Protein AF-A0A419W2T3-F1 (afdb_monomer_lite)

Foldseek 3Di:
DDLLVLLLVLLLVQCLVQNLVRDDLVSSCVSSVHDSVVNCVNAVDSLSSCLVSLVVLVVVLLVVVVVCVVVVDDDPLPLPPCPPNLSSLVSLVVCCVPVVVSSVVSQVVDPVSVVSVVVLVVPPVNVVSSVSSPVSVVVSVCVVVVPDDDD

Secondary structure (DSSP, 8-state):
--HHHHHHHHHHHHHHHHTTTT--HHHHHHHTT--HHHHHHH-S-HHHHHHHHHHHHHHHHHHHHHHHHHH----TTSSSS-HHHHHHHHHHHHHHHHSHHHHHHHHHH-HHHHHHHHHHHT-HHHHHHHHHHHHHHHHHHHHHTT-----

InterPro domains:
  IPR001647 DNA-binding HTH domain, TetR-type [PF00440] (7-51)
  IPR001647 DNA-binding HTH domain, TetR-type [PR00455] (7-20)
  IPR001647 DNA-binding HTH domain, TetR-type [PR00455] (28-51)
  IPR001647 DNA-binding HTH domain, TetR-type [PS50977] (1-61)
  IPR009057 Homedomain-like superfamily [SSF46689] (2-74)
  IPR050109 HTH-type, TetR-like transcriptional regulator [PTHR30328] (2-120)

Organism: NCBI:txid1261403

Sequence (151 aa):
METSQRIYDAAKHAFLKFGYHGTTIDKIARYAGSGKAMVHYYYKSKDELFKLIFKDYIMLLSDALNKHKAEKSHPINQGIEYPELYEIAWFIASEFKYNHELAIKTIRENKELTAIFLKSYNNPGWLENFQNIITAQLQAIFIRNNFKIQN

pLDDT: mean 85.43, std 15.06, range [43.88, 98.5]

Structure (mmCIF, N/CA/C/O backbone):
data_AF-A0A419W2T3-F1
#
_entry.id   AF-A0A419W2T3-F1
#
loop_
_atom_site.group_PDB
_atom_site.id
_atom_site.type_symbol
_atom_site.label_atom_id
_atom_site.label_alt_id
_atom_site.label_comp_id
_atom_site.label_asym_id
_atom_site.label_entity_id
_atom_site.label_seq_id
_atom_site.pdbx_PDB_ins_code
_atom_site.Cartn_x
_atom_site.Cartn_y
_atom_site.Cartn_z
_atom_site.occupancy
_atom_site.B_iso_or_equiv
_atom_site.auth_seq_id
_atom_site.auth_comp_id
_atom_site.auth_asym_id
_atom_site.auth_atom_id
_atom_site.pdbx_PDB_model_num
ATOM 1 N N . MET A 1 1 ? -5.250 -20.955 11.648 1.00 64.94 1 MET A N 1
ATOM 2 C CA . MET A 1 1 ? -4.764 -19.616 11.252 1.00 64.94 1 MET A CA 1
ATOM 3 C C . MET A 1 1 ? -5.335 -18.596 12.222 1.00 64.94 1 MET A C 1
ATOM 5 O O . MET A 1 1 ? -6.557 -18.518 12.344 1.00 64.94 1 MET A O 1
ATOM 9 N N . GLU A 1 2 ? -4.464 -17.896 12.950 1.00 90.62 2 GLU A N 1
ATOM 10 C CA . GLU A 1 2 ? -4.831 -16.924 13.991 1.00 90.62 2 GLU A CA 1
ATOM 11 C C . GLU A 1 2 ? -5.762 -15.823 13.459 1.00 90.62 2 GLU A C 1
ATOM 13 O O . GLU A 1 2 ? -5.642 -15.398 12.308 1.00 90.62 2 GLU A O 1
ATOM 18 N N . THR A 1 3 ? -6.699 -15.345 14.286 1.00 91.88 3 THR A N 1
ATOM 19 C CA . THR A 1 3 ? -7.690 -14.328 13.875 1.00 91.88 3 THR A CA 1
ATOM 20 C C . THR A 1 3 ? -7.029 -13.031 13.406 1.00 91.88 3 THR A C 1
ATOM 22 O O . THR A 1 3 ? -7.483 -12.451 12.422 1.00 91.88 3 THR A O 1
ATOM 25 N N . SER A 1 4 ? -5.933 -12.620 14.052 1.00 95.50 4 SER A N 1
ATOM 26 C CA . SER A 1 4 ? -5.131 -11.463 13.633 1.00 95.50 4 SER A CA 1
ATOM 27 C C . SER A 1 4 ? -4.630 -11.607 12.190 1.00 95.50 4 SER A C 1
ATOM 29 O O . SER A 1 4 ? -4.851 -10.725 11.364 1.00 95.50 4 SER A O 1
ATOM 31 N N . GLN A 1 5 ? -4.074 -12.774 11.842 1.00 96.62 5 GLN A N 1
ATOM 32 C CA . GLN A 1 5 ? -3.553 -13.040 10.499 1.00 96.62 5 GLN A CA 1
ATOM 33 C C . GLN A 1 5 ? -4.660 -13.006 9.437 1.00 96.62 5 GLN A C 1
ATOM 35 O O . GLN A 1 5 ? -4.488 -12.388 8.392 1.00 96.62 5 GLN A O 1
ATOM 40 N N . ARG A 1 6 ? -5.839 -13.585 9.717 1.00 97.06 6 ARG A N 1
ATOM 41 C CA . ARG A 1 6 ? -6.980 -13.502 8.782 1.00 97.06 6 ARG A CA 1
ATOM 42 C C . ARG A 1 6 ? -7.408 -12.057 8.520 1.00 97.06 6 ARG A C 1
ATOM 44 O O . ARG A 1 6 ? -7.788 -11.726 7.402 1.00 97.06 6 ARG A O 1
ATOM 51 N N . ILE A 1 7 ? -7.360 -11.205 9.544 1.00 98.06 7 ILE A N 1
ATOM 52 C CA . ILE A 1 7 ? -7.681 -9.776 9.426 1.00 98.06 7 ILE A CA 1
ATOM 53 C C . ILE A 1 7 ? -6.612 -9.051 8.608 1.00 98.06 7 ILE A C 1
ATOM 55 O O . ILE A 1 7 ? -6.961 -8.242 7.750 1.00 98.06 7 ILE A O 1
ATOM 59 N N . TYR A 1 8 ? -5.337 -9.374 8.829 1.00 98.00 8 TYR A N 1
ATOM 60 C CA . TYR A 1 8 ? -4.228 -8.842 8.045 1.00 98.00 8 TYR A CA 1
ATOM 61 C C . TYR A 1 8 ? -4.369 -9.171 6.557 1.00 98.00 8 TYR A C 1
ATOM 63 O O . TYR A 1 8 ? -4.350 -8.276 5.715 1.00 98.00 8 TYR A O 1
ATOM 71 N N . ASP A 1 9 ? -4.604 -10.441 6.229 1.00 97.31 9 ASP A N 1
ATOM 72 C CA . ASP A 1 9 ? -4.710 -10.896 4.841 1.00 97.31 9 ASP A CA 1
ATOM 73 C C . ASP A 1 9 ? -5.973 -10.358 4.155 1.00 97.31 9 ASP A C 1
ATOM 75 O O . ASP A 1 9 ? -5.941 -9.959 2.989 1.00 97.31 9 ASP A O 1
ATOM 79 N N . ALA A 1 10 ? -7.075 -10.241 4.899 1.00 97.81 10 ALA A N 1
ATOM 80 C CA . ALA A 1 10 ? -8.277 -9.559 4.435 1.00 97.81 10 ALA A CA 1
ATOM 81 C C . ALA A 1 10 ? -8.029 -8.071 4.139 1.00 97.81 10 ALA A C 1
ATOM 83 O O . ALA A 1 10 ? -8.552 -7.541 3.155 1.00 97.81 10 ALA A O 1
ATOM 84 N N . ALA A 1 11 ? -7.232 -7.392 4.969 1.00 98.31 11 ALA A N 1
ATOM 85 C CA . ALA A 1 11 ? -6.845 -6.005 4.749 1.00 98.31 11 ALA A CA 1
ATOM 86 C C . ALA A 1 11 ? -5.920 -5.861 3.534 1.00 98.31 11 ALA A C 1
ATOM 88 O O . ALA A 1 11 ? -6.180 -4.993 2.703 1.00 98.31 11 ALA A O 1
ATOM 89 N N . LYS A 1 12 ? -4.927 -6.746 3.366 1.00 97.75 12 LYS A N 1
ATOM 90 C CA . LYS A 1 12 ? -4.077 -6.816 2.163 1.00 97.75 12 LYS A CA 1
ATOM 91 C C . LYS A 1 12 ? -4.928 -6.912 0.898 1.00 97.75 12 LYS A C 1
ATOM 93 O O . LYS A 1 12 ? -4.815 -6.075 0.005 1.00 97.75 12 LYS A O 1
ATOM 98 N N . HIS A 1 13 ? -5.844 -7.883 0.862 1.00 96.31 13 HIS A N 1
ATOM 99 C CA . HIS A 1 13 ? -6.743 -8.075 -0.274 1.00 96.31 13 HIS A CA 1
ATOM 100 C C . HIS A 1 13 ? -7.617 -6.841 -0.538 1.00 96.31 13 HIS A C 1
ATOM 102 O O . HIS A 1 13 ? -7.764 -6.407 -1.680 1.00 96.31 13 HIS A O 1
ATOM 108 N N . ALA A 1 14 ? -8.196 -6.252 0.513 1.00 97.56 14 ALA A N 1
ATOM 109 C CA . ALA A 1 14 ? -9.035 -5.070 0.370 1.00 97.56 14 ALA A CA 1
ATOM 110 C C . ALA A 1 14 ? -8.245 -3.860 -0.155 1.00 97.56 14 ALA A C 1
ATOM 112 O O . ALA A 1 14 ? -8.727 -3.176 -1.057 1.00 97.56 14 ALA A O 1
ATOM 113 N N . PHE A 1 15 ? -7.038 -3.614 0.355 1.00 98.12 15 PHE A N 1
ATOM 114 C CA . PHE A 1 15 ? -6.213 -2.490 -0.080 1.00 98.12 15 PHE A CA 1
ATOM 115 C C . PHE A 1 15 ? -5.736 -2.637 -1.524 1.00 98.12 15 PHE A C 1
ATOM 117 O O . PHE A 1 15 ? -5.907 -1.690 -2.287 1.00 98.12 15 PHE A O 1
ATOM 124 N N . LEU A 1 16 ? -5.250 -3.812 -1.941 1.00 95.56 16 LEU A N 1
ATOM 125 C CA . LEU A 1 16 ? -4.871 -4.037 -3.344 1.00 95.56 16 LEU A CA 1
ATOM 126 C C . LEU A 1 16 ? -6.054 -3.832 -4.299 1.00 95.56 16 LEU A C 1
ATOM 128 O O . LEU A 1 16 ? -5.895 -3.283 -5.386 1.00 95.56 16 LEU A O 1
ATOM 132 N N . LYS A 1 17 ? -7.259 -4.235 -3.881 1.00 95.00 17 LYS A N 1
ATOM 133 C CA . LYS A 1 17 ? -8.453 -4.178 -4.729 1.00 95.00 17 LYS A CA 1
ATOM 134 C C . LYS A 1 17 ? -9.139 -2.812 -4.763 1.00 95.00 17 LYS A C 1
ATOM 136 O O . LYS A 1 17 ? -9.726 -2.454 -5.781 1.00 95.00 17 LYS A O 1
ATOM 141 N N . PHE A 1 18 ? -9.151 -2.082 -3.649 1.00 96.56 18 PHE A N 1
ATOM 142 C CA . PHE A 1 18 ? -9.974 -0.876 -3.486 1.00 96.56 18 PHE A CA 1
ATOM 143 C C . PHE A 1 18 ? -9.182 0.378 -3.095 1.00 96.56 18 PHE A C 1
ATOM 145 O O . PHE A 1 18 ? -9.785 1.442 -2.935 1.00 96.56 18 PHE A O 1
ATOM 152 N N . GLY A 1 19 ? -7.869 0.269 -2.896 1.00 97.75 19 GLY A N 1
ATOM 153 C CA . GLY A 1 19 ? -7.051 1.327 -2.312 1.00 97.75 19 GLY A CA 1
ATOM 154 C C . GLY A 1 19 ? -7.426 1.637 -0.859 1.00 97.75 19 GLY A C 1
ATOM 155 O O . GLY A 1 19 ? -8.340 1.042 -0.267 1.00 97.75 19 GLY A O 1
ATOM 156 N N . TYR A 1 20 ? -6.736 2.606 -0.263 1.00 98.50 20 TYR A N 1
ATOM 157 C CA . TYR A 1 20 ? -7.003 3.041 1.108 1.00 98.50 20 TYR A CA 1
ATOM 158 C C . TYR A 1 20 ? -8.397 3.657 1.277 1.00 98.50 20 TYR A C 1
ATOM 160 O O . TYR A 1 20 ? -9.134 3.307 2.210 1.00 98.50 20 TYR A O 1
ATOM 168 N N . HIS A 1 21 ? -8.787 4.563 0.375 1.00 97.88 21 HIS A N 1
ATOM 169 C CA . HIS A 1 21 ? -10.064 5.279 0.463 1.00 97.88 21 HIS A CA 1
ATOM 170 C C . HIS A 1 21 ? -11.271 4.371 0.204 1.00 97.88 21 HIS A C 1
ATOM 172 O O . HIS A 1 21 ? -12.287 4.505 0.883 1.00 97.88 21 HIS A O 1
ATOM 178 N N . GLY A 1 22 ? -11.153 3.397 -0.706 1.00 97.75 22 GLY A N 1
ATOM 179 C CA . GLY A 1 22 ? -12.216 2.428 -0.988 1.00 97.75 22 GLY A CA 1
ATOM 180 C C . GLY A 1 22 ? -12.333 1.297 0.042 1.00 97.75 22 GLY A C 1
ATOM 181 O O . GLY A 1 22 ? -13.231 0.453 -0.068 1.00 97.75 22 GLY A O 1
ATOM 182 N N . THR A 1 23 ? -11.455 1.257 1.048 1.00 98.31 23 THR A N 1
ATOM 183 C CA . THR A 1 23 ? -11.426 0.221 2.087 1.00 98.31 23 THR A CA 1
ATOM 184 C C . THR A 1 23 ? -11.978 0.737 3.418 1.00 98.31 23 THR A C 1
ATOM 186 O O . THR A 1 23 ? -11.645 1.830 3.881 1.00 98.31 23 THR A O 1
ATOM 189 N N . THR A 1 24 ? -12.817 -0.076 4.067 1.00 98.12 24 THR A N 1
ATOM 190 C CA . THR A 1 24 ? -13.401 0.197 5.391 1.00 98.12 24 THR A CA 1
ATOM 191 C C . THR A 1 24 ? -13.136 -0.967 6.344 1.00 98.12 24 THR A C 1
ATOM 193 O O . THR A 1 24 ? -12.985 -2.107 5.902 1.00 98.12 24 THR A O 1
ATOM 196 N N . ILE A 1 25 ? -13.135 -0.698 7.654 1.00 98.00 25 ILE A N 1
ATOM 197 C CA . ILE A 1 25 ? -13.020 -1.739 8.693 1.00 98.00 25 ILE A CA 1
ATOM 198 C C . ILE A 1 25 ? -14.102 -2.814 8.519 1.00 98.00 25 ILE A C 1
ATOM 200 O O . ILE A 1 25 ? -13.816 -3.998 8.632 1.00 98.00 25 ILE A O 1
ATOM 204 N N . ASP A 1 26 ? -15.320 -2.424 8.146 1.00 97.75 26 ASP A N 1
ATOM 205 C CA . ASP A 1 26 ? -16.426 -3.341 7.846 1.00 97.75 26 ASP A CA 1
ATOM 206 C C . ASP A 1 26 ? -16.104 -4.300 6.704 1.00 97.75 26 ASP A C 1
ATOM 208 O O . ASP A 1 26 ? -16.426 -5.486 6.758 1.00 97.75 26 ASP A O 1
ATOM 212 N N . LYS A 1 27 ? -15.490 -3.783 5.637 1.00 98.00 27 LYS A N 1
ATOM 213 C CA . LYS A 1 27 ? -15.091 -4.590 4.487 1.00 98.00 27 LYS A CA 1
ATOM 214 C C . LYS A 1 27 ? -14.009 -5.590 4.892 1.00 98.00 27 LYS A C 1
ATOM 216 O O . LYS A 1 27 ? -14.138 -6.764 4.561 1.00 98.00 27 LYS A O 1
ATOM 221 N N . ILE A 1 28 ? -13.018 -5.141 5.662 1.00 98.25 28 ILE A N 1
ATOM 222 C CA . ILE A 1 28 ? -11.948 -5.992 6.200 1.00 98.25 28 ILE A CA 1
ATOM 223 C C . ILE A 1 28 ? -12.536 -7.085 7.101 1.00 98.25 28 ILE A C 1
ATOM 225 O O . ILE A 1 28 ? -12.261 -8.260 6.892 1.00 98.25 28 ILE A O 1
ATOM 229 N N . ALA A 1 29 ? -13.402 -6.721 8.049 1.00 97.56 29 ALA A N 1
ATOM 230 C CA . ALA A 1 29 ? -14.050 -7.659 8.963 1.00 97.56 29 ALA A CA 1
ATOM 231 C C . ALA A 1 29 ? -14.841 -8.740 8.207 1.00 97.56 29 ALA A C 1
ATOM 233 O O .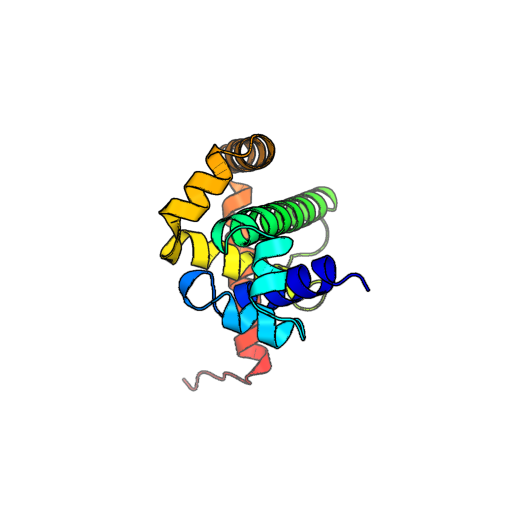 ALA A 1 29 ? -14.686 -9.928 8.487 1.00 97.56 29 ALA A O 1
ATOM 234 N N . ARG A 1 30 ? -15.623 -8.340 7.190 1.00 97.50 30 ARG A N 1
ATOM 235 C CA . ARG A 1 30 ? -16.368 -9.279 6.336 1.00 97.50 30 ARG A CA 1
ATOM 236 C C . ARG A 1 30 ? -15.449 -10.232 5.576 1.00 97.50 30 ARG A C 1
ATOM 238 O O . ARG A 1 30 ? -15.709 -11.428 5.588 1.00 97.50 30 ARG A O 1
ATOM 245 N N . TYR A 1 31 ? -14.378 -9.734 4.955 1.00 97.19 31 TYR A N 1
ATOM 246 C CA . TYR A 1 31 ? -13.415 -10.599 4.261 1.00 97.19 31 TYR A CA 1
ATOM 247 C C . TYR A 1 31 ? -12.659 -11.532 5.211 1.00 97.19 31 TYR A C 1
ATOM 249 O O . TYR A 1 31 ? -12.360 -12.661 4.839 1.00 97.19 31 TYR A O 1
ATOM 257 N N . ALA A 1 32 ? -12.402 -11.099 6.444 1.00 97.00 32 ALA A N 1
ATOM 258 C CA . ALA A 1 32 ? -11.717 -11.900 7.455 1.00 97.00 32 ALA A CA 1
ATOM 259 C C . ALA A 1 32 ? -12.609 -12.969 8.118 1.00 97.00 32 ALA A C 1
ATOM 261 O O . ALA A 1 32 ? -12.111 -13.748 8.939 1.00 97.00 32 ALA A O 1
ATOM 262 N N . GLY A 1 33 ? -13.922 -12.965 7.843 1.00 96.75 33 GLY A N 1
ATOM 263 C CA . GLY A 1 33 ? -14.897 -13.756 8.599 1.00 96.75 33 GLY A CA 1
ATOM 264 C C . GLY A 1 33 ? -14.873 -13.413 10.093 1.00 96.75 33 GLY A C 1
ATOM 265 O O . GLY A 1 33 ? -14.895 -14.305 10.936 1.00 96.75 33 GLY A O 1
ATOM 266 N N . SER A 1 34 ? -14.728 -12.125 10.422 1.00 95.75 34 SER A N 1
ATOM 267 C CA . SER A 1 34 ? -14.531 -11.624 11.786 1.00 95.75 34 SER A CA 1
ATOM 268 C C . SER A 1 34 ? -15.446 -10.429 12.089 1.00 95.75 34 SER A C 1
ATOM 270 O O . SER A 1 34 ? -16.098 -9.877 11.204 1.00 95.75 34 SER A O 1
ATOM 272 N N . GLY A 1 35 ? -15.509 -10.013 13.355 1.00 95.50 35 GLY A N 1
ATOM 273 C CA . GLY A 1 35 ? -16.260 -8.830 13.789 1.00 95.50 35 GLY A CA 1
ATOM 274 C C . GLY A 1 35 ? -15.409 -7.555 13.779 1.00 95.50 35 GLY A C 1
ATOM 275 O O . GLY A 1 35 ? -14.205 -7.612 14.019 1.00 95.50 35 GLY A O 1
ATOM 276 N N . LYS A 1 36 ? -16.030 -6.378 13.591 1.00 96.12 36 LYS A N 1
ATOM 277 C CA . LYS A 1 36 ? -15.328 -5.073 13.662 1.00 96.12 36 LYS A CA 1
ATOM 278 C C . LYS A 1 36 ? -14.572 -4.885 14.980 1.00 96.12 36 LYS A C 1
ATOM 280 O O . LYS A 1 36 ? -13.467 -4.358 14.982 1.00 96.12 36 LYS A O 1
ATOM 285 N N . ALA A 1 37 ? -15.159 -5.352 16.086 1.00 96.12 37 ALA A N 1
ATOM 286 C CA . ALA A 1 37 ? -14.537 -5.309 17.406 1.00 96.12 37 ALA A CA 1
ATOM 287 C C . ALA A 1 37 ? -13.206 -6.075 17.438 1.00 96.12 37 ALA A C 1
ATOM 289 O O . ALA A 1 37 ? -12.239 -5.581 18.002 1.00 96.12 37 ALA A O 1
ATOM 290 N N . MET A 1 38 ? -13.123 -7.229 16.765 1.00 96.19 38 MET A N 1
ATOM 291 C CA . MET A 1 38 ? -11.875 -7.991 16.661 1.00 96.19 38 MET A CA 1
ATOM 292 C C . MET A 1 38 ? -10.855 -7.296 15.760 1.00 96.19 38 MET A C 1
ATOM 294 O O . MET A 1 38 ? -9.664 -7.354 16.046 1.00 96.19 38 MET A O 1
ATOM 298 N N . VAL A 1 39 ? -11.297 -6.609 14.699 1.00 96.12 39 VAL A N 1
ATOM 299 C CA . VAL A 1 39 ? -10.390 -5.779 13.890 1.00 96.12 39 VAL A CA 1
ATOM 300 C C . VAL A 1 39 ? -9.768 -4.691 14.755 1.00 96.12 39 VAL A C 1
ATOM 302 O O . VAL A 1 39 ? -8.548 -4.617 14.798 1.00 96.12 39 VAL A O 1
ATOM 305 N N . HIS A 1 40 ? -10.576 -3.936 15.507 1.00 95.50 40 HIS A N 1
ATOM 306 C CA . HIS A 1 40 ? -10.076 -2.910 16.429 1.00 95.50 40 HIS A CA 1
ATOM 307 C C . HIS A 1 40 ? -9.227 -3.471 17.575 1.00 95.50 40 HIS A C 1
ATOM 309 O O . HIS A 1 40 ? -8.303 -2.800 18.028 1.00 95.50 40 HIS A O 1
ATOM 315 N N . TYR A 1 41 ? -9.525 -4.690 18.033 1.00 95.56 41 TYR A N 1
ATOM 316 C CA . TYR A 1 41 ? -8.748 -5.374 19.063 1.00 95.56 41 TYR A CA 1
ATOM 317 C C . TYR A 1 41 ? -7.313 -5.661 18.601 1.00 95.56 41 TYR A C 1
ATOM 319 O O . TYR A 1 41 ? -6.373 -5.389 19.343 1.00 95.56 41 TYR A O 1
ATOM 327 N N . TYR A 1 42 ? -7.131 -6.182 17.382 1.00 96.19 42 TYR A N 1
ATOM 328 C CA . TYR A 1 42 ? -5.798 -6.501 16.855 1.00 96.19 42 TYR A CA 1
ATOM 329 C C . TYR A 1 42 ? -5.096 -5.307 16.202 1.00 96.19 42 TYR A C 1
ATOM 331 O O . TYR A 1 42 ? -3.872 -5.213 16.251 1.00 96.19 42 TYR A O 1
ATOM 339 N N . TYR A 1 43 ? -5.859 -4.395 15.604 1.00 95.19 43 TYR A N 1
ATOM 340 C CA . TYR A 1 43 ? -5.346 -3.244 14.875 1.00 95.19 43 TYR A CA 1
ATOM 341 C C . TYR A 1 43 ? -6.189 -2.015 15.194 1.00 95.19 43 TYR A C 1
ATOM 343 O O . TYR A 1 43 ? -7.366 -1.950 14.837 1.00 95.19 43 TYR A O 1
ATOM 351 N N . LYS A 1 44 ? -5.603 -1.007 15.848 1.00 93.00 44 LYS A N 1
ATOM 352 C CA . LYS A 1 44 ? -6.396 0.067 16.468 1.00 93.00 44 LYS A CA 1
ATOM 353 C C . LYS A 1 44 ? -7.180 0.872 15.436 1.00 93.00 44 LYS A C 1
ATOM 355 O O . LYS A 1 44 ? -8.289 1.330 15.718 1.00 93.00 44 LYS A O 1
ATOM 360 N N . SER A 1 45 ? -6.627 1.030 14.234 1.00 96.38 45 SER A N 1
ATOM 361 C CA . SER A 1 45 ? -7.244 1.791 13.150 1.00 96.38 45 SER A CA 1
ATOM 362 C C . SER A 1 45 ? -6.933 1.224 11.763 1.00 96.38 45 SER A C 1
ATOM 364 O O . SER A 1 45 ? -6.010 0.428 11.570 1.00 96.38 45 SER A O 1
ATOM 366 N N . LYS A 1 46 ? -7.700 1.688 10.766 1.00 97.50 46 LYS A N 1
ATOM 367 C CA . LYS A 1 46 ? -7.421 1.424 9.349 1.00 97.50 46 LYS A CA 1
ATOM 368 C C . LYS A 1 46 ? -6.053 1.986 8.945 1.00 97.50 46 LYS A C 1
ATOM 370 O O . LYS A 1 46 ? -5.355 1.347 8.169 1.00 97.50 46 LYS A O 1
ATOM 375 N N . ASP A 1 47 ? -5.672 3.141 9.485 1.00 98.19 47 ASP A N 1
ATOM 376 C CA . ASP A 1 47 ? -4.385 3.794 9.240 1.00 98.19 47 ASP A CA 1
ATOM 377 C C . ASP A 1 47 ? -3.213 2.947 9.738 1.00 98.19 47 ASP A C 1
ATOM 379 O O . ASP A 1 47 ? -2.220 2.823 9.031 1.00 98.19 47 ASP A O 1
ATOM 383 N N . GLU A 1 48 ? -3.310 2.347 10.931 1.00 96.38 48 GLU A N 1
ATOM 384 C CA . GLU A 1 48 ? -2.263 1.447 11.435 1.00 96.38 48 GLU A CA 1
ATOM 385 C C . GLU A 1 48 ? -2.121 0.208 10.545 1.00 96.38 48 GLU A C 1
ATOM 387 O O . GLU A 1 48 ? -1.005 -0.143 10.166 1.00 96.38 48 GLU A O 1
ATOM 392 N N . LEU A 1 49 ? -3.241 -0.401 10.139 1.00 97.00 49 LEU A N 1
ATOM 393 C CA . LEU A 1 49 ? -3.236 -1.507 9.175 1.00 97.00 49 LEU A CA 1
ATOM 394 C C . LEU A 1 49 ? -2.601 -1.107 7.844 1.00 97.00 49 LEU A C 1
ATOM 396 O O . LEU A 1 49 ? -1.763 -1.834 7.316 1.00 97.00 49 LEU A O 1
ATOM 400 N N . PHE A 1 50 ? -2.986 0.054 7.317 1.00 98.50 50 PHE A N 1
ATOM 401 C CA . PHE A 1 50 ? -2.430 0.584 6.081 1.00 98.50 50 PHE A CA 1
ATOM 402 C C . PHE A 1 50 ? -0.921 0.787 6.204 1.00 98.50 50 PHE A C 1
ATOM 404 O O . PHE A 1 50 ? -0.186 0.315 5.349 1.00 98.50 50 PHE A O 1
ATOM 411 N N . LYS A 1 51 ? -0.445 1.432 7.275 1.00 98.06 51 LYS A N 1
ATOM 412 C CA . LYS A 1 51 ? 0.986 1.684 7.500 1.00 98.06 51 LYS A CA 1
ATOM 413 C C . LYS A 1 51 ? 1.808 0.398 7.491 1.00 98.06 51 LYS A C 1
ATOM 415 O O . LYS A 1 51 ? 2.870 0.368 6.874 1.00 98.06 51 LYS A O 1
ATOM 420 N N . LEU A 1 52 ? 1.318 -0.646 8.163 1.00 97.38 52 LEU A N 1
ATOM 421 C CA . LEU A 1 52 ? 1.971 -1.956 8.215 1.00 97.38 52 LEU A CA 1
ATOM 422 C C . LEU A 1 52 ? 2.033 -2.598 6.824 1.00 97.38 52 LEU A C 1
ATOM 424 O O . LEU A 1 52 ? 3.113 -2.920 6.340 1.00 97.38 52 LEU A O 1
ATOM 428 N N . ILE A 1 53 ? 0.891 -2.692 6.143 1.00 98.06 53 ILE A N 1
ATOM 429 C CA . ILE A 1 53 ? 0.793 -3.350 4.833 1.00 98.06 53 ILE A CA 1
ATOM 430 C C . ILE A 1 53 ? 1.556 -2.575 3.754 1.00 98.06 53 ILE A C 1
ATOM 432 O O . ILE A 1 53 ? 2.252 -3.164 2.931 1.00 98.06 53 ILE A O 1
ATOM 436 N N . PHE A 1 54 ? 1.465 -1.245 3.765 1.00 97.94 54 PHE A N 1
ATOM 437 C CA . PHE A 1 54 ? 2.180 -0.380 2.832 1.00 97.94 54 PHE A CA 1
ATOM 438 C C . PHE A 1 54 ? 3.696 -0.519 2.997 1.00 97.94 54 PHE A C 1
ATOM 440 O O . PHE A 1 54 ? 4.417 -0.584 2.000 1.00 97.94 54 PHE A O 1
ATOM 447 N N . LYS A 1 55 ? 4.179 -0.635 4.243 1.00 97.25 55 LYS A N 1
ATOM 448 C CA . LYS A 1 55 ? 5.586 -0.930 4.529 1.00 97.25 55 LYS A CA 1
ATOM 449 C C . LYS A 1 55 ? 6.002 -2.268 3.915 1.00 97.25 55 LYS A C 1
ATOM 451 O O . LYS A 1 55 ? 6.975 -2.300 3.163 1.00 97.25 55 LYS A O 1
ATOM 456 N N . ASP A 1 56 ? 5.260 -3.334 4.202 1.00 96.31 56 ASP A N 1
ATOM 457 C CA . ASP A 1 56 ? 5.564 -4.683 3.713 1.00 96.31 56 ASP A CA 1
ATOM 458 C C . ASP A 1 56 ? 5.601 -4.739 2.180 1.00 96.31 56 ASP A C 1
ATOM 460 O O . ASP A 1 56 ? 6.494 -5.347 1.592 1.00 96.31 56 ASP A O 1
ATOM 464 N N . TYR A 1 57 ? 4.675 -4.047 1.517 1.00 95.88 57 TYR A N 1
ATOM 465 C CA . TYR A 1 57 ? 4.635 -3.954 0.061 1.00 95.88 57 TYR A CA 1
ATOM 466 C C . TYR A 1 57 ? 5.808 -3.181 -0.538 1.00 95.88 57 TYR A C 1
ATOM 468 O O . TYR A 1 57 ? 6.374 -3.627 -1.537 1.00 95.88 57 TYR A O 1
ATOM 476 N N . ILE A 1 58 ? 6.217 -2.061 0.065 1.00 94.06 58 ILE A N 1
ATOM 477 C CA . ILE A 1 58 ? 7.417 -1.343 -0.384 1.00 94.06 58 ILE A CA 1
ATOM 478 C C . ILE A 1 58 ? 8.659 -2.221 -0.221 1.00 94.06 58 ILE A C 1
ATOM 480 O O . ILE A 1 58 ? 9.495 -2.254 -1.123 1.00 94.06 58 ILE A O 1
ATOM 484 N N . MET A 1 59 ? 8.783 -2.934 0.901 1.00 92.50 59 MET A N 1
ATOM 485 C CA . MET A 1 59 ? 9.905 -3.843 1.139 1.00 92.50 59 MET A CA 1
ATOM 486 C C . MET A 1 59 ? 9.945 -4.961 0.096 1.00 92.50 59 MET A C 1
ATOM 488 O O . MET A 1 59 ? 10.973 -5.148 -0.551 1.00 92.50 59 MET A O 1
ATOM 492 N N . LEU A 1 60 ? 8.814 -5.633 -0.141 1.00 90.75 60 LEU A N 1
ATOM 493 C CA . LEU A 1 60 ? 8.721 -6.709 -1.127 1.00 90.75 60 LEU A CA 1
ATOM 494 C C . LEU A 1 60 ? 9.081 -6.225 -2.539 1.00 90.75 60 LEU A C 1
ATOM 496 O O . LEU A 1 60 ? 9.855 -6.876 -3.243 1.00 90.75 60 LEU A O 1
ATOM 500 N N . LEU A 1 61 ? 8.560 -5.062 -2.941 1.00 88.44 61 LEU A N 1
ATOM 501 C CA . LEU A 1 61 ? 8.866 -4.469 -4.240 1.00 88.44 61 LEU A CA 1
ATOM 502 C C . LEU A 1 61 ? 10.345 -4.071 -4.351 1.00 88.44 61 LEU A C 1
ATOM 504 O O . LEU A 1 61 ? 10.979 -4.327 -5.372 1.00 88.44 61 LEU A O 1
ATOM 508 N N . SER A 1 62 ? 10.905 -3.461 -3.304 1.00 87.19 62 SER A N 1
ATOM 509 C CA . SER A 1 62 ? 12.321 -3.089 -3.241 1.00 87.19 62 SER A CA 1
ATOM 510 C C . SER A 1 62 ? 13.225 -4.314 -3.384 1.00 87.19 62 SER A C 1
ATOM 512 O O . SER A 1 62 ? 14.166 -4.297 -4.178 1.00 87.19 62 SER A O 1
ATOM 514 N N . ASP A 1 63 ? 12.929 -5.394 -2.664 1.00 86.12 63 ASP A N 1
ATOM 515 C CA . ASP A 1 63 ? 13.716 -6.625 -2.711 1.00 86.12 63 ASP A CA 1
ATOM 516 C C . ASP A 1 63 ? 13.661 -7.284 -4.089 1.00 86.12 63 ASP A C 1
ATOM 518 O O . ASP A 1 63 ? 14.701 -7.678 -4.621 1.00 86.12 63 ASP A O 1
ATOM 522 N N . ALA A 1 64 ? 12.478 -7.346 -4.705 1.00 82.75 64 ALA A N 1
ATOM 523 C CA . ALA A 1 64 ? 12.324 -7.863 -6.062 1.00 82.75 64 ALA A CA 1
ATOM 524 C C . ALA A 1 64 ? 13.122 -7.035 -7.085 1.00 82.75 64 ALA A C 1
ATOM 526 O O . ALA A 1 64 ? 13.856 -7.587 -7.907 1.00 82.75 64 ALA A O 1
ATOM 527 N N . LEU A 1 65 ? 13.046 -5.704 -6.995 1.00 79.19 65 LEU A N 1
ATOM 528 C CA . LEU A 1 65 ? 13.795 -4.796 -7.866 1.00 79.19 65 LEU A CA 1
ATOM 529 C C . LEU A 1 65 ? 15.314 -4.922 -7.690 1.00 79.19 65 LEU A C 1
ATOM 531 O O . LEU A 1 65 ? 16.059 -4.824 -8.668 1.00 79.19 65 LEU A O 1
ATOM 535 N N . ASN A 1 66 ? 15.785 -5.139 -6.461 1.00 78.56 66 ASN A N 1
ATOM 536 C CA . ASN A 1 66 ? 17.206 -5.320 -6.176 1.00 78.56 66 ASN A CA 1
ATOM 537 C C . ASN A 1 66 ? 17.730 -6.673 -6.685 1.00 78.56 66 ASN A C 1
ATOM 539 O O . ASN A 1 66 ? 18.823 -6.712 -7.252 1.00 78.56 66 ASN A O 1
ATOM 543 N N . LYS A 1 67 ? 16.952 -7.757 -6.548 1.00 74.56 67 LYS A N 1
ATOM 544 C CA . LYS A 1 67 ? 17.305 -9.086 -7.085 1.00 74.56 67 LYS A CA 1
ATOM 545 C C . LYS A 1 67 ? 17.430 -9.071 -8.610 1.00 74.56 67 LYS A C 1
ATOM 547 O O . LYS A 1 67 ? 18.469 -9.465 -9.131 1.00 74.56 67 LYS A O 1
ATOM 552 N N . HIS A 1 68 ? 16.461 -8.480 -9.315 1.00 67.62 68 HIS A N 1
ATOM 553 C CA . HIS A 1 68 ? 16.531 -8.334 -10.776 1.00 67.62 68 HIS A CA 1
ATOM 554 C C . HIS A 1 68 ? 17.779 -7.569 -11.251 1.00 67.62 68 HIS A C 1
ATOM 556 O O . HIS A 1 68 ? 18.373 -7.924 -12.269 1.00 67.62 68 HIS A O 1
ATOM 562 N N . LYS A 1 69 ? 18.222 -6.534 -10.518 1.00 65.31 69 LYS A N 1
ATOM 563 C CA . LYS A 1 69 ? 19.470 -5.816 -10.849 1.00 65.31 69 LYS A CA 1
ATOM 564 C C . LYS A 1 69 ? 20.714 -6.697 -10.698 1.00 65.31 69 LYS A C 1
ATOM 566 O O . LYS A 1 69 ? 21.640 -6.561 -11.496 1.00 65.31 69 LYS A O 1
ATOM 571 N N . ALA A 1 70 ? 20.753 -7.557 -9.680 1.00 58.47 70 ALA A N 1
ATOM 572 C CA . ALA A 1 70 ? 21.903 -8.414 -9.394 1.00 58.47 70 ALA A CA 1
ATOM 573 C C . ALA A 1 70 ? 22.086 -9.526 -10.440 1.00 58.47 70 ALA A C 1
ATOM 575 O O . ALA A 1 70 ? 23.215 -9.915 -10.728 1.00 58.47 70 ALA A O 1
ATOM 576 N N . GLU A 1 71 ? 20.994 -9.998 -11.041 1.00 56.47 71 GLU A N 1
ATOM 577 C CA . GLU A 1 71 ? 21.015 -11.174 -11.914 1.00 56.47 71 GLU A CA 1
ATOM 578 C C . GLU A 1 71 ? 21.308 -10.857 -13.393 1.00 56.47 71 GLU A C 1
ATOM 580 O O . GLU A 1 71 ? 21.605 -11.783 -14.145 1.00 56.47 71 GLU A O 1
ATOM 585 N N . LYS A 1 72 ? 21.284 -9.579 -13.830 1.00 51.03 72 LYS A N 1
ATOM 586 C CA . LYS A 1 72 ? 21.560 -9.100 -15.218 1.00 51.03 72 LYS A CA 1
ATOM 587 C C . LYS A 1 72 ? 20.910 -9.913 -16.357 1.00 51.03 72 LYS A C 1
ATOM 589 O O . LYS A 1 72 ? 21.270 -9.761 -17.523 1.00 51.03 72 LYS A O 1
ATOM 594 N N . SER A 1 73 ? 19.944 -10.759 -16.046 1.00 45.94 73 SER A N 1
ATOM 595 C CA . SER A 1 73 ? 19.335 -11.714 -16.952 1.00 45.94 73 SER A CA 1
ATOM 596 C C . SER A 1 73 ? 17.851 -11.724 -16.635 1.00 45.94 73 SER A C 1
ATOM 598 O O . SER A 1 73 ? 17.463 -11.824 -15.478 1.00 45.94 73 SER A O 1
ATOM 600 N N . HIS A 1 74 ? 17.044 -11.602 -17.682 1.00 43.88 74 HIS A N 1
ATOM 601 C CA . HIS A 1 74 ? 15.583 -11.511 -17.681 1.00 43.88 74 HIS A CA 1
ATOM 602 C C . HIS A 1 74 ? 15.024 -10.087 -17.522 1.00 43.88 74 HIS A C 1
ATOM 604 O O . HIS A 1 74 ? 15.035 -9.513 -16.431 1.00 43.88 74 HIS A O 1
ATOM 610 N N . PRO A 1 75 ? 14.490 -9.490 -18.609 1.00 49.44 75 PRO A N 1
ATOM 611 C CA . PRO A 1 75 ? 13.625 -8.330 -18.465 1.00 49.44 75 PRO A CA 1
ATOM 612 C C . PRO A 1 75 ? 12.411 -8.714 -17.608 1.00 49.44 75 PRO A C 1
ATOM 614 O O . PRO A 1 75 ? 11.863 -9.804 -17.774 1.00 49.44 75 PRO A O 1
ATOM 617 N N . ILE A 1 76 ? 11.902 -7.778 -16.798 1.00 53.25 76 ILE A N 1
ATOM 618 C CA . ILE A 1 76 ? 10.624 -7.889 -16.049 1.00 53.25 76 ILE A CA 1
ATOM 619 C C . ILE A 1 76 ? 9.400 -8.050 -17.009 1.00 53.25 76 ILE A C 1
ATOM 621 O O . ILE A 1 76 ? 8.236 -8.026 -16.615 1.00 53.25 76 ILE A O 1
ATOM 625 N N . ASN A 1 77 ? 9.656 -8.267 -18.302 1.00 46.88 77 ASN A N 1
ATOM 626 C CA . ASN A 1 77 ? 8.705 -8.359 -19.402 1.00 46.88 77 ASN A CA 1
ATOM 627 C C . ASN A 1 77 ? 8.160 -9.777 -19.646 1.00 46.88 77 ASN A C 1
ATOM 629 O O . ASN A 1 77 ? 7.348 -9.942 -20.551 1.00 46.88 77 ASN A O 1
ATOM 633 N N . GLN A 1 78 ? 8.552 -10.802 -18.879 1.00 51.00 78 GLN A N 1
ATOM 634 C CA . GLN A 1 78 ? 7.972 -12.149 -19.029 1.00 51.00 78 GLN A CA 1
ATOM 635 C C . GLN A 1 78 ? 6.703 -12.391 -18.195 1.00 51.00 78 GLN A C 1
ATOM 637 O O . GLN A 1 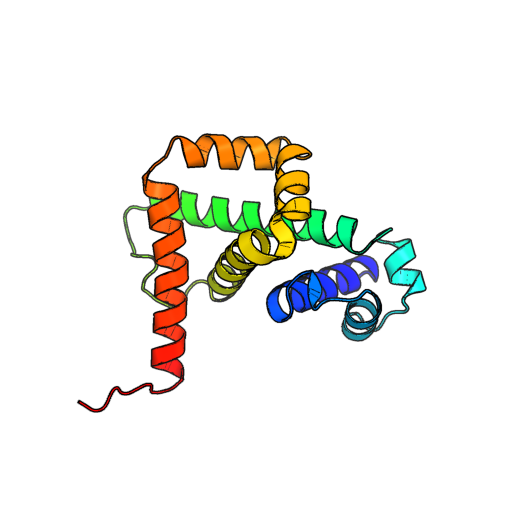78 ? 6.362 -13.538 -17.945 1.00 51.00 78 GLN A O 1
ATOM 642 N N . GLY A 1 79 ? 5.984 -11.332 -17.792 1.00 45.81 79 GLY A N 1
ATOM 643 C CA . GLY A 1 79 ? 4.520 -11.286 -17.592 1.00 45.81 79 GLY A CA 1
ATOM 644 C C . GLY A 1 79 ? 3.827 -12.303 -16.666 1.00 45.81 79 GLY A C 1
ATOM 645 O O . GLY A 1 79 ? 2.602 -12.255 -16.541 1.00 45.81 79 GLY A O 1
ATOM 646 N N . ILE A 1 80 ? 4.550 -13.233 -16.042 1.00 46.06 80 ILE A N 1
ATOM 647 C CA . ILE A 1 80 ? 3.981 -14.431 -15.406 1.00 46.06 80 ILE A CA 1
ATOM 648 C C . ILE A 1 80 ? 4.664 -14.743 -14.068 1.00 46.06 80 ILE A C 1
ATOM 650 O O . ILE A 1 80 ? 4.024 -15.322 -13.198 1.00 46.06 80 ILE A O 1
ATOM 654 N N . GLU A 1 81 ? 5.911 -14.318 -13.847 1.00 54.97 81 GLU A N 1
ATOM 655 C CA . GLU A 1 81 ? 6.686 -14.812 -12.699 1.00 54.97 81 GLU A CA 1
ATOM 656 C C . GLU A 1 81 ? 6.211 -14.254 -11.341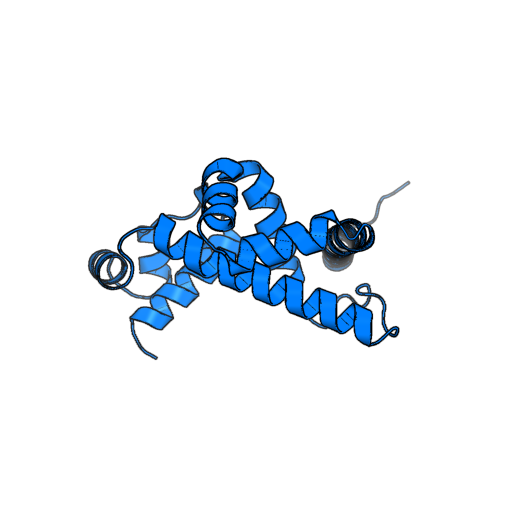 1.00 54.97 81 GLU A C 1
ATOM 658 O O . GLU A 1 81 ? 6.306 -14.949 -10.334 1.00 54.97 81 GLU A O 1
ATOM 663 N N . TYR A 1 82 ? 5.596 -13.060 -11.305 1.00 60.00 82 TYR A N 1
ATOM 664 C CA . TYR A 1 82 ? 5.100 -12.451 -10.058 1.00 60.00 82 TYR A CA 1
ATOM 665 C C . TYR A 1 82 ? 3.855 -11.557 -10.258 1.00 60.00 82 TYR A C 1
ATOM 667 O O . TYR A 1 82 ? 3.958 -10.329 -10.207 1.00 60.00 82 TYR A O 1
ATOM 675 N N . PRO A 1 83 ? 2.647 -12.120 -10.461 1.00 67.31 83 PRO A N 1
ATOM 676 C CA . PRO A 1 83 ? 1.418 -11.332 -10.626 1.00 67.31 83 PRO A CA 1
ATOM 677 C C . PRO A 1 83 ? 1.135 -10.378 -9.451 1.00 67.31 83 PRO A C 1
ATOM 679 O O . PRO A 1 83 ? 0.648 -9.271 -9.673 1.00 67.31 83 PRO A O 1
ATOM 682 N N . GLU A 1 84 ? 1.506 -10.760 -8.224 1.00 77.69 84 GLU A N 1
ATOM 683 C CA . GLU A 1 84 ? 1.339 -9.921 -7.027 1.00 77.69 84 GLU A CA 1
ATOM 684 C C . GLU A 1 84 ? 2.216 -8.653 -7.071 1.00 77.69 84 GLU A C 1
ATOM 686 O O . GLU A 1 84 ? 1.782 -7.597 -6.614 1.00 77.69 84 GLU A O 1
ATOM 691 N N . LEU A 1 85 ? 3.414 -8.699 -7.676 1.00 82.06 85 LEU A N 1
ATOM 692 C CA . LEU A 1 85 ? 4.302 -7.527 -7.748 1.00 82.06 85 LEU A CA 1
ATOM 693 C C . LEU A 1 85 ? 3.712 -6.402 -8.600 1.00 82.06 85 LEU A C 1
ATOM 695 O O . LEU A 1 85 ? 3.888 -5.229 -8.270 1.00 82.06 85 LEU A O 1
ATOM 699 N N . TYR A 1 86 ? 2.992 -6.745 -9.669 1.00 83.06 86 TYR A N 1
ATOM 700 C CA . TYR A 1 86 ? 2.308 -5.759 -10.500 1.00 83.06 86 TYR A CA 1
ATOM 701 C C . TYR A 1 86 ? 1.177 -5.070 -9.729 1.00 83.06 86 TYR A C 1
ATOM 703 O O . TYR A 1 86 ? 1.085 -3.844 -9.727 1.00 83.06 86 TYR A O 1
ATOM 711 N N . GLU A 1 87 ? 0.348 -5.841 -9.018 1.00 86.62 87 GLU A N 1
ATOM 712 C CA . GLU A 1 87 ? -0.717 -5.282 -8.176 1.00 86.62 87 GLU A CA 1
ATOM 713 C C . GLU A 1 87 ? -0.150 -4.376 -7.083 1.00 86.62 87 GLU A C 1
ATOM 715 O O . GLU A 1 87 ? -0.672 -3.286 -6.857 1.00 86.62 87 GLU A O 1
ATOM 720 N N . ILE A 1 88 ? 0.962 -4.776 -6.465 1.00 92.19 88 ILE A N 1
ATOM 721 C CA . ILE A 1 88 ? 1.656 -3.982 -5.451 1.00 92.19 88 ILE A CA 1
ATOM 722 C C . ILE A 1 88 ? 2.225 -2.687 -6.032 1.00 92.19 88 ILE A C 1
ATOM 724 O O . ILE A 1 88 ? 2.041 -1.625 -5.439 1.00 92.19 88 ILE A O 1
ATOM 728 N N . ALA A 1 89 ? 2.909 -2.742 -7.176 1.00 90.44 89 ALA A N 1
ATOM 729 C CA . ALA A 1 89 ? 3.480 -1.551 -7.799 1.00 90.44 89 ALA A CA 1
ATOM 730 C C . ALA A 1 89 ? 2.386 -0.552 -8.197 1.00 90.44 89 ALA A C 1
ATOM 732 O O . 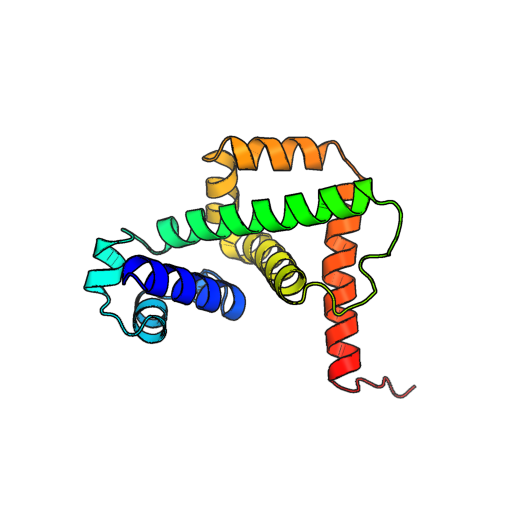ALA A 1 89 ? 2.509 0.644 -7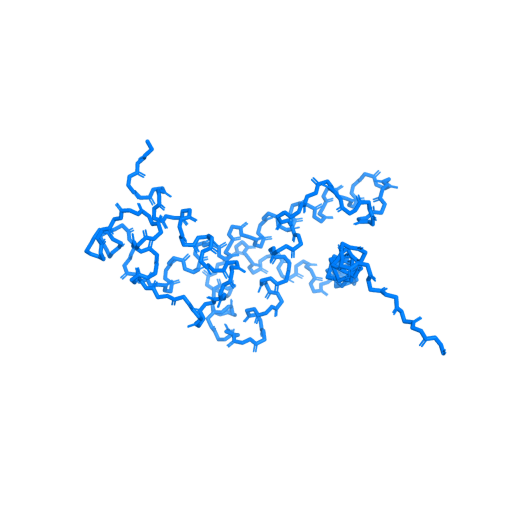.918 1.00 90.44 89 ALA A O 1
ATOM 733 N N . TRP A 1 90 ? 1.285 -1.045 -8.773 1.00 90.69 90 TRP A N 1
ATOM 734 C CA . TRP A 1 90 ? 0.124 -0.220 -9.096 1.00 90.69 90 TRP A CA 1
ATOM 735 C C . TRP A 1 90 ? -0.532 0.366 -7.853 1.00 90.69 90 TRP A C 1
ATOM 737 O O . TRP A 1 90 ? -0.834 1.559 -7.820 1.00 90.69 90 TRP A O 1
ATOM 747 N N . PHE A 1 91 ? -0.711 -0.448 -6.812 1.00 95.12 91 PHE A N 1
ATOM 748 C CA . PHE A 1 91 ? -1.221 0.004 -5.527 1.00 95.12 91 PHE A CA 1
ATOM 749 C C . PHE A 1 91 ? -0.346 1.131 -4.970 1.00 95.12 91 PHE A C 1
ATOM 751 O O . PHE A 1 91 ? -0.859 2.221 -4.738 1.00 95.12 91 PHE A O 1
ATOM 758 N N . ILE A 1 92 ? 0.972 0.939 -4.870 1.00 94.75 92 ILE A N 1
ATOM 759 C CA . ILE A 1 92 ? 1.909 1.960 -4.381 1.00 94.75 92 ILE A CA 1
ATOM 760 C C . ILE A 1 92 ? 1.802 3.250 -5.205 1.00 94.75 92 ILE A C 1
ATOM 762 O O . ILE A 1 92 ? 1.673 4.332 -4.630 1.00 94.75 92 ILE A O 1
ATOM 766 N N . ALA A 1 93 ? 1.795 3.154 -6.539 1.00 92.19 93 ALA A N 1
ATOM 767 C CA . ALA A 1 93 ? 1.636 4.317 -7.413 1.00 92.19 93 ALA A CA 1
ATOM 768 C C . ALA A 1 93 ? 0.304 5.047 -7.168 1.00 92.19 93 ALA A C 1
ATOM 770 O O . ALA A 1 93 ? 0.261 6.278 -7.096 1.00 92.19 93 ALA A O 1
ATOM 771 N N . SER A 1 94 ? -0.785 4.294 -7.011 1.00 94.50 94 SER A N 1
ATOM 772 C CA . SER A 1 94 ? -2.114 4.845 -6.757 1.00 94.50 94 SER A CA 1
ATOM 773 C C . SER A 1 94 ? -2.212 5.513 -5.383 1.00 94.50 94 SER A C 1
ATOM 775 O O . SER A 1 94 ? -2.775 6.599 -5.279 1.00 94.50 94 SER A O 1
ATOM 777 N N . GLU A 1 95 ? -1.597 4.945 -4.347 1.00 96.94 95 GLU A N 1
ATOM 778 C CA . GLU A 1 95 ? -1.608 5.508 -2.996 1.00 96.94 95 GLU A CA 1
ATOM 779 C C . GLU A 1 95 ? -0.764 6.783 -2.913 1.00 96.94 95 GLU A C 1
ATOM 781 O O . GLU A 1 95 ? -1.169 7.740 -2.257 1.00 96.94 95 GLU A O 1
ATOM 786 N N . PHE A 1 96 ? 0.336 6.878 -3.667 1.00 94.31 96 PHE A N 1
ATOM 787 C CA . PHE A 1 96 ? 1.048 8.148 -3.834 1.00 94.31 96 PHE A CA 1
ATOM 788 C C . PHE A 1 96 ? 0.223 9.228 -4.530 1.00 94.31 96 PHE A C 1
ATOM 790 O O . PHE A 1 96 ? 0.450 10.408 -4.283 1.00 94.31 96 PHE A O 1
ATOM 797 N N . LYS A 1 97 ? -0.723 8.855 -5.395 1.00 93.75 97 LYS A N 1
ATOM 798 C CA . LYS A 1 97 ? -1.592 9.813 -6.085 1.00 93.75 97 LYS A CA 1
ATOM 799 C C . LYS A 1 97 ? -2.793 10.223 -5.235 1.00 93.75 97 LYS A C 1
ATOM 801 O O . LYS A 1 97 ? -3.125 11.403 -5.174 1.00 93.75 97 LYS A O 1
ATOM 806 N N . TYR A 1 98 ? -3.461 9.256 -4.611 1.00 95.69 98 TYR A N 1
ATOM 807 C CA . TYR A 1 98 ? -4.773 9.454 -3.993 1.00 95.69 98 TYR A CA 1
ATOM 808 C C . TYR A 1 98 ? -4.737 9.533 -2.464 1.00 95.69 98 TYR A C 1
ATOM 810 O O . TYR A 1 98 ? -5.629 10.143 -1.894 1.00 95.69 98 TYR A O 1
ATOM 818 N N . ASN A 1 99 ? -3.707 8.991 -1.809 1.00 96.69 99 ASN A N 1
ATOM 819 C CA . ASN A 1 99 ? -3.566 8.913 -0.348 1.00 96.69 99 ASN A CA 1
ATOM 820 C C . ASN A 1 99 ? -2.183 9.429 0.114 1.00 96.69 99 ASN A C 1
ATOM 822 O O . ASN A 1 99 ? -1.541 8.900 1.026 1.00 96.69 99 ASN A O 1
ATOM 826 N N . HIS A 1 100 ? -1.686 10.460 -0.573 1.00 95.31 100 HIS A N 1
ATOM 827 C CA . HIS A 1 100 ? -0.299 10.907 -0.465 1.00 95.31 100 HIS A CA 1
ATOM 828 C C . HIS A 1 100 ? 0.089 11.362 0.949 1.00 95.31 100 HIS A C 1
ATOM 830 O O . HIS A 1 100 ? 1.206 11.086 1.378 1.00 95.31 100 HIS A O 1
ATOM 836 N N . GLU A 1 101 ? -0.809 12.008 1.700 1.00 97.19 101 GLU A N 1
ATOM 837 C CA . GLU A 1 101 ? -0.516 12.472 3.063 1.00 97.19 101 GLU A CA 1
ATOM 838 C C . GLU A 1 101 ? -0.153 11.310 3.993 1.00 97.19 101 GLU A C 1
ATOM 840 O O . GLU A 1 101 ? 0.901 11.328 4.635 1.00 97.19 101 GLU A O 1
ATOM 845 N N . LEU A 1 102 ? -0.989 10.265 4.030 1.00 97.62 102 LEU A N 1
ATOM 846 C CA . LEU A 1 102 ? -0.739 9.092 4.862 1.00 97.62 102 LEU A CA 1
ATOM 847 C C . LEU A 1 102 ? 0.428 8.264 4.317 1.00 97.62 102 LEU A C 1
ATOM 849 O O . LEU A 1 102 ? 1.250 7.803 5.109 1.00 97.62 102 LEU A O 1
ATOM 853 N N . ALA A 1 103 ? 0.557 8.111 2.996 1.00 97.00 103 ALA A N 1
ATOM 854 C CA . ALA A 1 103 ? 1.680 7.402 2.380 1.00 97.00 103 ALA A CA 1
ATOM 855 C C . ALA A 1 103 ? 3.030 8.067 2.720 1.00 97.00 103 ALA A C 1
ATOM 857 O O . ALA A 1 103 ? 3.947 7.411 3.217 1.00 97.00 103 ALA A O 1
ATOM 858 N N . ILE A 1 104 ? 3.137 9.389 2.548 1.00 95.75 104 ILE A N 1
ATOM 859 C CA . ILE A 1 104 ? 4.343 10.163 2.875 1.00 95.75 104 ILE A CA 1
ATOM 860 C C . ILE A 1 104 ? 4.613 10.130 4.380 1.00 95.75 104 ILE A C 1
ATOM 862 O O . ILE A 1 104 ? 5.759 9.937 4.788 1.00 95.75 104 ILE A O 1
ATOM 866 N N . LYS A 1 105 ? 3.578 10.279 5.217 1.00 96.88 105 LYS A N 1
ATOM 867 C CA . LYS A 1 105 ? 3.706 10.152 6.675 1.00 96.88 105 LYS A CA 1
ATOM 868 C C . LYS A 1 105 ? 4.263 8.782 7.066 1.00 96.88 105 LYS A C 1
ATOM 870 O O . LYS A 1 105 ? 5.203 8.719 7.850 1.00 96.88 105 LYS A O 1
ATOM 875 N N . THR A 1 106 ? 3.746 7.706 6.470 1.00 97.50 106 THR A N 1
ATOM 876 C CA . THR A 1 106 ? 4.213 6.326 6.693 1.00 97.50 106 THR A CA 1
ATOM 877 C C . THR A 1 106 ? 5.701 6.182 6.385 1.00 97.50 106 THR A C 1
ATOM 879 O O . THR A 1 106 ? 6.441 5.605 7.179 1.00 97.50 106 THR A O 1
ATOM 882 N N . ILE A 1 107 ? 6.156 6.746 5.262 1.00 96.00 107 ILE A N 1
ATOM 883 C CA . ILE A 1 107 ? 7.567 6.702 4.858 1.00 96.00 107 ILE A CA 1
ATOM 884 C C . ILE A 1 107 ? 8.438 7.493 5.837 1.00 96.00 107 ILE A C 1
ATOM 886 O O . ILE A 1 107 ? 9.452 6.975 6.298 1.00 96.00 107 ILE A O 1
ATOM 890 N N . ARG A 1 108 ? 8.038 8.722 6.190 1.00 95.56 108 ARG A N 1
ATOM 891 C CA . ARG A 1 108 ? 8.802 9.610 7.086 1.00 95.56 108 ARG A CA 1
ATOM 892 C C . ARG A 1 108 ? 8.908 9.080 8.516 1.00 95.56 108 ARG A C 1
ATOM 894 O O . ARG A 1 108 ? 9.932 9.268 9.162 1.00 95.56 108 ARG A O 1
ATOM 901 N N . GLU A 1 109 ? 7.863 8.423 9.012 1.00 96.31 109 GLU A N 1
ATOM 902 C CA . GLU A 1 109 ? 7.833 7.843 10.363 1.00 96.31 109 GLU A CA 1
ATOM 903 C C . GLU A 1 109 ? 8.572 6.496 10.449 1.00 96.31 109 GLU A C 1
ATOM 905 O O . GLU A 1 109 ? 8.802 5.987 11.546 1.00 96.31 109 GLU A O 1
ATOM 910 N N . ASN A 1 110 ? 8.978 5.917 9.315 1.00 97.19 110 ASN A N 1
ATOM 911 C CA . ASN A 1 110 ? 9.659 4.632 9.257 1.00 97.19 110 ASN A CA 1
ATOM 912 C C . ASN A 1 110 ? 11.082 4.777 8.691 1.00 97.19 110 ASN A C 1
ATOM 914 O O . ASN A 1 110 ? 11.281 5.022 7.501 1.00 97.19 110 ASN A O 1
ATOM 918 N N . LYS A 1 111 ? 12.095 4.581 9.547 1.00 95.75 111 LYS A N 1
ATOM 919 C CA . LYS A 1 111 ? 13.516 4.736 9.178 1.00 95.75 111 LYS A CA 1
ATOM 920 C C . LYS A 1 111 ? 13.945 3.832 8.018 1.00 95.75 111 LYS A C 1
ATOM 922 O O . LYS A 1 111 ? 14.749 4.254 7.192 1.00 95.75 111 LYS A O 1
ATOM 927 N N . GLU A 1 112 ? 13.414 2.614 7.952 1.00 94.75 112 GLU A N 1
ATOM 928 C CA . GLU A 1 112 ? 13.728 1.647 6.898 1.0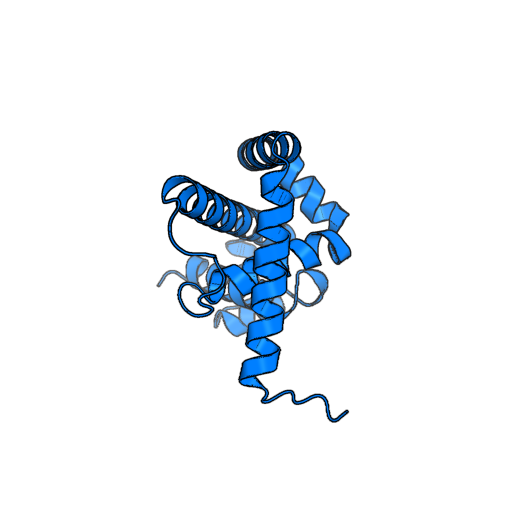0 94.75 112 GLU A CA 1
ATOM 929 C C . GLU A 1 112 ? 13.171 2.110 5.548 1.00 94.75 112 GLU A C 1
ATOM 931 O O . GLU A 1 112 ? 13.916 2.190 4.571 1.00 94.75 112 GLU A O 1
ATOM 936 N N . LEU A 1 113 ? 11.902 2.534 5.510 1.00 94.25 113 LEU A N 1
ATOM 937 C CA . LEU A 1 113 ? 11.303 3.103 4.299 1.00 94.25 113 LEU A CA 1
ATOM 938 C C . LEU A 1 113 ? 12.016 4.383 3.867 1.00 94.25 113 LEU A C 1
ATOM 940 O O . LEU A 1 113 ? 12.359 4.528 2.698 1.00 94.25 113 LEU A O 1
ATOM 944 N N . THR A 1 114 ? 12.297 5.292 4.803 1.00 94.56 114 THR A N 1
ATOM 945 C CA . THR A 1 114 ? 13.070 6.506 4.508 1.00 94.56 114 THR A CA 1
ATOM 946 C C . THR A 1 114 ? 14.414 6.155 3.860 1.00 94.56 114 THR A C 1
ATOM 948 O O . THR A 1 114 ? 14.776 6.746 2.845 1.00 94.56 114 THR A O 1
ATOM 951 N N . ALA A 1 115 ? 15.133 5.157 4.382 1.00 92.81 115 ALA A N 1
ATOM 952 C CA . ALA A 1 115 ? 16.396 4.711 3.800 1.00 92.81 115 ALA A CA 1
ATOM 953 C C . ALA A 1 115 ? 16.232 4.126 2.385 1.00 92.81 115 ALA A C 1
ATOM 955 O O . ALA A 1 115 ? 17.068 4.408 1.526 1.00 92.81 115 ALA A O 1
ATOM 956 N N . ILE A 1 116 ? 15.171 3.350 2.122 1.00 90.56 116 ILE A N 1
ATOM 957 C CA . ILE A 1 116 ? 14.851 2.842 0.776 1.00 90.56 116 ILE A CA 1
ATOM 958 C C . ILE A 1 116 ? 14.653 4.014 -0.190 1.00 90.56 116 ILE A C 1
ATOM 960 O O . ILE A 1 116 ? 15.355 4.098 -1.193 1.00 90.56 116 ILE A O 1
ATOM 964 N N . PHE A 1 117 ? 13.771 4.962 0.136 1.00 87.62 117 PHE A N 1
ATOM 965 C CA . PHE A 1 117 ? 13.465 6.085 -0.754 1.00 87.62 117 PHE A CA 1
ATOM 966 C C . PHE A 1 117 ? 14.656 7.026 -0.969 1.00 87.62 117 PHE A C 1
ATOM 968 O O . PHE A 1 117 ? 14.857 7.492 -2.088 1.00 87.62 117 PHE A O 1
ATOM 975 N N . LEU A 1 118 ? 15.488 7.268 0.050 1.00 86.88 118 LEU A N 1
ATOM 976 C CA . LEU A 1 118 ? 16.722 8.050 -0.104 1.00 86.88 118 LEU A CA 1
ATOM 977 C C . LEU A 1 118 ? 17.723 7.368 -1.047 1.00 86.88 118 LEU A C 1
ATOM 979 O O . LEU A 1 118 ? 18.338 8.030 -1.882 1.00 86.88 118 LEU A O 1
ATOM 983 N N . LYS A 1 119 ? 17.877 6.042 -0.945 1.00 84.38 119 LYS A N 1
ATOM 984 C CA . LYS A 1 119 ? 18.708 5.270 -1.881 1.00 84.38 119 LYS A CA 1
ATOM 985 C C . LYS A 1 119 ? 18.131 5.313 -3.296 1.00 84.38 119 LYS A C 1
ATOM 987 O O . LYS A 1 119 ? 18.889 5.482 -4.246 1.00 84.38 119 LYS A O 1
ATOM 992 N N . SER A 1 120 ? 16.810 5.193 -3.428 1.00 80.56 120 SER A N 1
ATOM 993 C CA . SER A 1 120 ? 16.102 5.250 -4.709 1.00 80.56 120 SER A CA 1
ATOM 994 C C . SER A 1 120 ? 16.211 6.610 -5.391 1.00 80.56 120 SER A C 1
ATOM 996 O O . SER A 1 120 ? 16.451 6.656 -6.590 1.00 80.56 120 SER A O 1
ATOM 998 N N . TYR A 1 121 ? 16.095 7.715 -4.648 1.00 75.06 121 TYR A N 1
ATOM 999 C CA . TYR A 1 121 ? 16.224 9.072 -5.192 1.00 75.06 121 TYR A CA 1
ATOM 1000 C C . TYR A 1 121 ? 17.601 9.314 -5.822 1.00 75.06 121 TYR A C 1
ATOM 1002 O O . TYR A 1 121 ? 17.714 9.927 -6.878 1.00 75.06 121 TYR A O 1
ATOM 1010 N N . ASN A 1 122 ? 18.649 8.759 -5.211 1.00 77.44 122 ASN A N 1
ATOM 1011 C CA . ASN A 1 122 ? 20.014 8.832 -5.730 1.00 77.44 122 ASN A CA 1
ATOM 1012 C C . ASN A 1 122 ? 20.308 7.783 -6.825 1.00 77.44 122 ASN A C 1
ATOM 1014 O O . ASN A 1 122 ? 21.450 7.664 -7.266 1.00 77.44 122 ASN A O 1
ATOM 1018 N N . ASN A 1 123 ? 19.311 7.001 -7.259 1.00 75.75 123 ASN A N 1
ATOM 1019 C CA . ASN A 1 123 ? 19.459 5.937 -8.250 1.00 75.75 123 ASN A CA 1
ATOM 1020 C C . ASN A 1 123 ? 18.488 6.146 -9.429 1.00 75.75 123 ASN A C 1
ATOM 1022 O O . ASN A 1 123 ? 17.334 5.718 -9.347 1.00 75.75 123 ASN A O 1
ATOM 1026 N N . PRO A 1 124 ? 18.937 6.729 -10.556 1.00 68.75 124 PRO A N 1
ATOM 1027 C CA . PRO A 1 124 ? 18.053 7.041 -11.682 1.00 68.75 124 PRO A CA 1
ATOM 1028 C C . PRO A 1 124 ? 17.333 5.809 -12.260 1.00 68.75 124 PRO A C 1
ATOM 1030 O O . PRO A 1 124 ? 16.178 5.911 -12.667 1.00 68.75 124 PRO A O 1
ATOM 1033 N N . GLY A 1 125 ? 17.946 4.621 -12.199 1.00 73.69 125 GLY A N 1
ATOM 1034 C CA . GLY A 1 125 ? 17.328 3.382 -12.686 1.00 73.69 125 GLY A CA 1
ATOM 1035 C C . GLY A 1 125 ? 16.193 2.844 -11.805 1.00 73.69 125 GLY A C 1
ATOM 1036 O O . GLY A 1 125 ? 15.508 1.905 -12.196 1.00 73.69 125 GLY A O 1
ATOM 1037 N N . TRP A 1 126 ? 15.982 3.374 -10.592 1.00 72.81 126 TRP A N 1
ATOM 1038 C CA . TRP A 1 126 ? 14.853 2.948 -9.754 1.00 72.81 126 TRP A CA 1
ATOM 1039 C C . TRP A 1 126 ? 13.510 3.395 -10.341 1.00 72.81 126 TRP A C 1
ATOM 1041 O O . TRP A 1 126 ? 12.593 2.582 -10.443 1.00 72.81 126 TRP A O 1
ATOM 1051 N N . LEU A 1 127 ? 13.411 4.661 -10.764 1.00 72.94 127 LEU A N 1
ATOM 1052 C CA . LEU A 1 127 ? 12.182 5.197 -11.351 1.00 72.94 127 LEU A CA 1
ATOM 1053 C C . LEU A 1 127 ? 11.869 4.516 -12.687 1.00 72.94 127 LEU A C 1
ATOM 1055 O O . LEU A 1 127 ? 10.721 4.155 -12.927 1.00 72.94 127 LEU A O 1
ATOM 1059 N N . GLU A 1 128 ? 12.893 4.277 -13.506 1.00 77.50 128 GLU A N 1
ATOM 1060 C CA . GLU A 1 128 ? 12.768 3.535 -14.764 1.00 77.50 128 GLU A CA 1
ATOM 1061 C C . GLU A 1 128 ? 12.247 2.110 -14.525 1.00 77.50 128 GLU A C 1
ATOM 1063 O O . GLU A 1 128 ? 11.273 1.688 -15.142 1.00 77.50 128 GLU A O 1
ATOM 1068 N N . ASN A 1 129 ? 12.810 1.379 -13.558 1.00 74.62 129 ASN A N 1
ATOM 1069 C CA . ASN A 1 129 ? 12.327 0.040 -13.221 1.00 74.62 129 ASN A CA 1
ATOM 1070 C C . ASN A 1 129 ? 10.880 0.041 -12.707 1.00 74.62 129 ASN A C 1
ATOM 1072 O O . ASN A 1 129 ? 10.098 -0.841 -13.059 1.00 74.62 129 ASN A O 1
ATOM 1076 N N . PHE A 1 130 ? 10.511 1.029 -11.891 1.00 76.50 130 PHE A N 1
ATOM 1077 C CA . PHE A 1 130 ? 9.142 1.183 -11.406 1.00 76.50 130 PHE A CA 1
ATOM 1078 C C . PHE A 1 130 ? 8.161 1.456 -12.557 1.00 76.50 130 PHE A C 1
ATOM 1080 O O . PHE A 1 130 ? 7.103 0.831 -12.638 1.00 76.50 130 PHE A O 1
ATOM 1087 N N . GLN A 1 131 ? 8.540 2.329 -13.496 1.00 78.38 131 GLN A N 1
ATOM 1088 C CA . GLN A 1 131 ? 7.777 2.588 -14.720 1.00 78.38 131 GLN A CA 1
ATOM 1089 C C . GLN A 1 131 ? 7.650 1.334 -15.592 1.00 78.38 131 GLN A C 1
ATOM 1091 O O . GLN A 1 131 ? 6.566 1.061 -16.113 1.00 78.38 131 GLN A O 1
ATOM 1096 N N . ASN A 1 132 ? 8.718 0.543 -15.713 1.00 79.38 132 ASN A N 1
ATOM 1097 C CA . ASN A 1 132 ? 8.713 -0.703 -16.474 1.00 79.38 132 ASN A CA 1
ATOM 1098 C C . ASN A 1 132 ? 7.727 -1.723 -15.889 1.00 79.38 132 ASN A C 1
ATOM 1100 O O . ASN A 1 132 ? 6.979 -2.336 -16.647 1.00 79.38 132 ASN A O 1
ATOM 1104 N N . ILE A 1 133 ? 7.647 -1.859 -14.558 1.00 78.12 133 ILE A N 1
ATOM 1105 C CA . ILE A 1 133 ? 6.671 -2.750 -13.902 1.00 78.12 133 ILE A CA 1
ATOM 1106 C C . ILE A 1 133 ? 5.236 -2.327 -14.228 1.00 78.12 133 ILE A C 1
ATOM 1108 O O . ILE A 1 133 ? 4.428 -3.155 -14.651 1.00 78.12 133 ILE A O 1
ATOM 1112 N N . ILE A 1 134 ? 4.923 -1.039 -14.074 1.00 78.31 134 ILE A N 1
ATOM 1113 C CA . ILE A 1 134 ? 3.587 -0.504 -14.367 1.00 78.31 134 ILE A CA 1
ATOM 1114 C C . ILE A 1 134 ? 3.230 -0.710 -15.845 1.00 78.31 134 ILE A C 1
ATOM 1116 O O . ILE A 1 134 ? 2.121 -1.130 -16.178 1.00 78.31 134 ILE A O 1
ATOM 1120 N N . THR A 1 135 ? 4.182 -0.457 -16.741 1.00 79.75 135 THR A N 1
ATOM 1121 C CA . THR A 1 135 ? 3.989 -0.617 -18.186 1.00 79.75 135 THR A CA 1
ATOM 1122 C C . THR A 1 135 ? 3.754 -2.079 -18.563 1.00 79.75 135 THR A C 1
ATOM 1124 O O . THR A 1 135 ? 2.817 -2.378 -19.304 1.00 79.75 135 THR A O 1
ATOM 1127 N N . ALA A 1 136 ? 4.544 -3.003 -18.011 1.00 75.00 136 ALA A N 1
ATOM 1128 C CA . ALA A 1 136 ? 4.392 -4.437 -18.240 1.00 75.00 136 ALA A CA 1
ATOM 1129 C C . ALA A 1 136 ? 3.032 -4.961 -17.745 1.00 75.00 136 ALA A C 1
ATOM 1131 O O . ALA A 1 136 ? 2.398 -5.771 -18.423 1.00 75.00 136 ALA A O 1
ATOM 1132 N N . GLN A 1 137 ? 2.523 -4.453 -16.616 1.00 77.50 137 GLN A N 1
ATOM 1133 C CA . GLN A 1 137 ? 1.179 -4.792 -16.144 1.00 77.50 137 GLN A CA 1
ATOM 1134 C C . GLN A 1 137 ? 0.090 -4.349 -17.127 1.00 77.50 137 GLN A C 1
ATOM 1136 O O . GLN A 1 137 ? -0.812 -5.129 -17.439 1.00 77.50 137 GLN A O 1
ATOM 1141 N N . LEU A 1 138 ? 0.165 -3.113 -17.631 1.00 79.88 138 LEU A N 1
ATOM 1142 C CA . LEU A 1 138 ? -0.797 -2.603 -18.612 1.00 79.88 138 LEU A CA 1
ATOM 1143 C C . LEU A 1 138 ? -0.782 -3.440 -19.897 1.00 79.88 138 LEU A C 1
ATOM 1145 O O . LEU A 1 138 ? -1.841 -3.826 -20.393 1.00 79.88 138 LEU A O 1
ATOM 1149 N N . GLN A 1 139 ? 0.407 -3.798 -20.388 1.00 77.44 139 GLN A N 1
ATOM 1150 C CA . GLN A 1 139 ? 0.557 -4.698 -21.535 1.00 77.44 139 GLN A CA 1
ATOM 1151 C C . GLN A 1 139 ? -0.087 -6.067 -21.273 1.00 77.44 139 GLN A C 1
ATOM 1153 O O . GLN A 1 139 ? -0.845 -6.560 -22.110 1.00 77.44 139 GLN A O 1
ATOM 1158 N N . ALA A 1 140 ? 0.144 -6.661 -20.098 1.00 73.56 140 ALA A N 1
ATOM 1159 C CA . ALA A 1 140 ? -0.458 -7.939 -19.724 1.00 73.56 140 ALA A CA 1
ATOM 1160 C C . ALA A 1 140 ? -1.996 -7.871 -19.678 1.00 73.56 140 ALA A C 1
ATOM 1162 O O . ALA A 1 140 ? -2.667 -8.806 -20.121 1.00 73.56 140 ALA A O 1
ATOM 1163 N N . ILE A 1 141 ? -2.568 -6.764 -19.191 1.00 78.19 141 ILE A N 1
ATOM 1164 C CA . ILE A 1 141 ? -4.020 -6.534 -19.199 1.00 78.19 141 ILE A CA 1
ATOM 1165 C C . ILE A 1 141 ? -4.546 -6.468 -20.637 1.00 78.19 141 ILE A C 1
ATOM 1167 O O . ILE A 1 141 ? -5.545 -7.121 -20.940 1.00 78.19 141 ILE A O 1
ATOM 1171 N N . PHE A 1 142 ? -3.884 -5.732 -21.533 1.00 80.00 142 PHE A N 1
ATOM 1172 C CA . PHE A 1 142 ? -4.298 -5.643 -22.937 1.00 80.00 142 PHE A CA 1
ATOM 1173 C C . PHE A 1 142 ? -4.273 -7.003 -23.639 1.00 80.00 142 PHE A C 1
ATOM 1175 O O . PHE A 1 142 ? -5.247 -7.359 -24.305 1.00 80.00 142 PHE A O 1
ATOM 1182 N N . ILE A 1 143 ? -3.213 -7.789 -23.427 1.00 76.19 143 ILE A N 1
ATOM 1183 C CA . ILE A 1 143 ? -3.085 -9.142 -23.986 1.00 76.19 143 ILE A CA 1
ATOM 1184 C C . ILE A 1 143 ? -4.212 -10.046 -23.472 1.00 76.19 143 ILE A C 1
ATOM 1186 O O . ILE A 1 143 ? -4.909 -10.668 -24.270 1.00 76.19 143 ILE A O 1
ATOM 1190 N N . ARG A 1 144 ? -4.445 -10.087 -22.150 1.00 73.81 144 ARG A N 1
ATOM 1191 C CA . ARG A 1 144 ? -5.492 -10.933 -21.540 1.00 73.81 144 ARG A CA 1
ATOM 1192 C C . ARG A 1 144 ? -6.902 -10.600 -22.028 1.00 73.81 144 ARG A C 1
ATOM 1194 O O . ARG A 1 144 ? -7.744 -11.488 -22.078 1.00 73.81 144 ARG A O 1
ATOM 1201 N N . ASN A 1 145 ? -7.162 -9.342 -22.380 1.00 76.69 145 ASN A N 1
ATOM 1202 C CA . ASN A 1 145 ? -8.474 -8.887 -22.844 1.00 76.69 145 ASN A CA 1
ATOM 1203 C C . ASN A 1 145 ? -8.615 -8.886 -24.376 1.00 76.69 145 ASN A C 1
ATOM 1205 O O . ASN A 1 145 ? -9.581 -8.323 -24.886 1.00 76.69 145 ASN A O 1
ATOM 1209 N N . ASN A 1 146 ? -7.680 -9.500 -25.116 1.00 77.25 146 ASN A N 1
ATOM 1210 C CA . ASN A 1 146 ? -7.669 -9.513 -26.585 1.00 77.25 146 ASN A CA 1
ATOM 1211 C C . ASN A 1 146 ? -7.845 -8.112 -27.196 1.00 77.25 146 ASN A C 1
ATOM 1213 O O . ASN A 1 146 ? -8.517 -7.953 -28.218 1.00 77.25 146 ASN A O 1
ATOM 1217 N N . PHE A 1 147 ? -7.269 -7.088 -26.562 1.00 70.00 147 PHE A N 1
ATOM 1218 C CA . PHE A 1 147 ? -7.425 -5.712 -27.012 1.00 70.00 147 PHE A CA 1
ATOM 1219 C C . PHE A 1 147 ? -6.722 -5.537 -28.366 1.00 70.00 147 PHE A C 1
ATOM 1221 O O . PHE A 1 147 ? -5.496 -5.465 -28.440 1.00 70.00 147 PHE A O 1
ATOM 1228 N N . LYS A 1 148 ? -7.500 -5.511 -29.454 1.00 67.31 148 LYS A N 1
ATOM 1229 C CA . LYS A 1 148 ? -7.028 -5.209 -30.809 1.00 67.31 148 LYS A CA 1
ATOM 1230 C C . LYS A 1 148 ? -7.457 -3.793 -31.167 1.00 67.31 148 LYS A C 1
ATOM 1232 O O . LYS A 1 148 ? -8.651 -3.514 -31.228 1.00 67.31 148 LYS A O 1
ATOM 1237 N N . ILE A 1 149 ? -6.489 -2.919 -31.431 1.00 56.94 149 ILE A N 1
ATOM 1238 C CA . ILE A 1 149 ? -6.754 -1.624 -32.062 1.00 56.94 149 ILE A CA 1
ATOM 1239 C C . ILE A 1 149 ? -7.024 -1.926 -33.540 1.00 56.94 149 ILE A C 1
ATOM 1241 O O . ILE A 1 149 ? -6.139 -2.420 -34.238 1.00 56.94 149 ILE A O 1
ATOM 1245 N N . GLN A 1 150 ? -8.262 -1.731 -33.995 1.00 48.91 150 GLN A N 1
ATOM 1246 C CA . GLN A 1 150 ? -8.553 -1.688 -35.429 1.00 48.91 150 GLN A CA 1
ATOM 1247 C C . GLN A 1 150 ? -8.028 -0.346 -35.953 1.00 48.91 150 GLN A C 1
ATOM 1249 O O . GLN A 1 150 ? -8.376 0.692 -35.390 1.00 48.91 150 GLN A O 1
ATOM 1254 N N . ASN A 1 151 ? -7.140 -0.397 -36.950 1.00 47.59 151 ASN A N 1
ATOM 1255 C CA . ASN A 1 151 ? -6.651 0.784 -37.670 1.00 47.59 151 ASN A CA 1
ATOM 1256 C C . ASN A 1 151 ? -7.745 1.383 -38.551 1.00 47.59 151 ASN A C 1
ATOM 1258 O O . ASN A 1 151 ? -8.516 0.583 -39.130 1.00 47.59 151 ASN A O 1
#

Radius of gyration: 17.08 Å; chains: 1; bounding box: 38×32×57 Å